Protein AF-A0A2V9G5K9-F1 (afdb_monomer_lite)

Radius of gyration: 20.68 Å; chains: 1; bounding box: 47×20×62 Å

Foldseek 3Di:
DDPVVVVVVVVVVVVVVCVVCVLVPPQPVVCQVVCQVVVCVVVVFRKHWDDWDQDPPQQKIKTAFIFTQDDVVVDRHTPDTDGMDIDRHDDDD

Secondary structure (DSSP, 8-state):
--HHHHHHHHHHHHHHHHHHHGGGSS-GGGGHHHHHHHHHHHHTS-EE---EEEETTTTEEEEEEEEEEPPTTT-SSEEEEEEEEEEE-----

Sequence (93 aa):
MNKTLKIVLIVAGVLLVLVLVAPFLIPVNQFRPAIEEQASAALGRKVQLGNISLSLLSGSLSAENLSIGDDPKFSSAPFLTAKLLNVGVEIPR

pLDDT: mean 79.88, std 8.6, range [54.34, 94.88]

Structure (mmCIF, N/CA/C/O backbone):
data_AF-A0A2V9G5K9-F1
#
_entry.id   AF-A0A2V9G5K9-F1
#
loop_
_atom_site.group_PDB
_atom_site.id
_atom_site.type_symbol
_atom_site.label_atom_id
_atom_site.label_alt_id
_atom_site.label_comp_id
_atom_site.label_asym_id
_atom_site.label_entity_id
_atom_site.label_seq_id
_atom_site.pdbx_PDB_ins_code
_atom_site.Cartn_x
_atom_site.Cartn_y
_atom_site.Cartn_z
_atom_site.occupancy
_atom_site.B_iso_or_equiv
_atom_site.auth_seq_id
_atom_site.auth_comp_id
_atom_site.auth_asym_id
_atom_site.auth_atom_id
_atom_site.pdbx_PDB_model_num
ATOM 1 N N . MET A 1 1 ? -25.461 7.775 37.980 1.00 64.00 1 MET A N 1
ATOM 2 C CA . MET A 1 1 ? -25.259 7.404 36.560 1.00 64.00 1 MET A CA 1
ATOM 3 C C . MET A 1 1 ? -25.724 5.971 36.367 1.00 64.00 1 MET A C 1
ATOM 5 O O . MET A 1 1 ? -25.163 5.069 36.980 1.00 64.00 1 MET A O 1
ATOM 9 N N . ASN A 1 2 ? -26.795 5.778 35.606 1.00 74.88 2 ASN A N 1
ATOM 10 C CA . ASN A 1 2 ? -27.491 4.496 35.490 1.00 74.88 2 ASN A CA 1
ATOM 11 C C . ASN A 1 2 ? -26.562 3.491 34.788 1.00 74.88 2 ASN A C 1
ATOM 13 O O . ASN A 1 2 ? -25.873 3.868 33.840 1.00 74.88 2 ASN A O 1
ATOM 17 N N . LYS A 1 3 ? -26.492 2.237 35.256 1.00 83.81 3 LYS A N 1
ATOM 18 C CA . LYS A 1 3 ? -25.540 1.222 34.746 1.00 83.81 3 LYS A CA 1
ATOM 19 C C . LYS A 1 3 ? -25.625 1.057 33.219 1.00 83.81 3 LYS A C 1
ATOM 21 O O . LYS A 1 3 ? -24.602 0.930 32.558 1.00 83.81 3 LYS A O 1
ATOM 26 N N . THR A 1 4 ? -26.827 1.181 32.668 1.00 85.06 4 THR A N 1
ATOM 27 C CA . THR A 1 4 ? -27.127 1.200 31.230 1.00 85.06 4 THR A CA 1
ATOM 28 C C . THR A 1 4 ? -26.417 2.329 30.485 1.00 85.06 4 THR A C 1
ATOM 30 O O . THR A 1 4 ? -25.842 2.091 29.430 1.00 85.06 4 THR A O 1
ATOM 33 N N . LEU A 1 5 ? -26.379 3.539 31.050 1.00 87.38 5 LEU A N 1
ATOM 34 C CA . LEU A 1 5 ? -25.739 4.691 30.411 1.00 87.38 5 LEU A CA 1
ATOM 35 C C . LEU A 1 5 ? -24.216 4.517 30.317 1.00 87.38 5 LEU A C 1
ATOM 37 O O . LEU A 1 5 ? -23.625 4.875 29.305 1.00 87.38 5 LEU A O 1
ATOM 41 N N . LYS A 1 6 ? -23.584 3.910 31.335 1.00 89.56 6 LYS A N 1
ATOM 42 C CA . LYS A 1 6 ? -22.154 3.556 31.280 1.00 89.56 6 LYS A CA 1
ATOM 43 C C . LYS A 1 6 ? -21.863 2.530 30.185 1.00 89.56 6 LYS A C 1
ATOM 45 O O . LYS A 1 6 ? -20.884 2.686 29.469 1.00 89.56 6 LYS A O 1
ATOM 50 N N . ILE A 1 7 ? -22.704 1.504 30.051 1.00 91.50 7 ILE A N 1
ATOM 51 C CA . ILE A 1 7 ? -22.522 0.447 29.045 1.00 91.50 7 ILE A CA 1
ATOM 52 C C . ILE A 1 7 ? -22.650 1.024 27.634 1.00 91.50 7 ILE A C 1
ATOM 54 O O . ILE A 1 7 ? -21.787 0.770 26.801 1.00 91.50 7 ILE A O 1
ATOM 58 N N . VAL A 1 8 ? -23.667 1.854 27.385 1.00 93.31 8 VAL A N 1
ATOM 59 C CA . VAL A 1 8 ? -23.853 2.517 26.084 1.00 93.31 8 VAL A CA 1
ATOM 60 C C . VAL A 1 8 ? -22.639 3.377 25.725 1.00 93.31 8 VAL A C 1
ATOM 62 O O . VAL A 1 8 ? -22.151 3.299 24.602 1.00 93.31 8 VAL A O 1
ATOM 65 N N . LEU A 1 9 ? -22.102 4.137 26.685 1.00 92.69 9 LEU A N 1
ATOM 66 C CA . LEU A 1 9 ? -20.901 4.953 26.479 1.00 92.69 9 LEU A CA 1
ATOM 67 C C . LEU A 1 9 ? -19.662 4.114 26.144 1.00 92.69 9 LEU A C 1
ATOM 69 O O . LEU A 1 9 ? -18.901 4.478 25.252 1.00 92.69 9 LEU A O 1
ATOM 73 N N . ILE A 1 10 ? -19.472 2.984 26.830 1.00 93.62 10 ILE A N 1
ATOM 74 C CA . ILE A 1 10 ? -18.350 2.074 26.569 1.00 93.62 10 ILE A 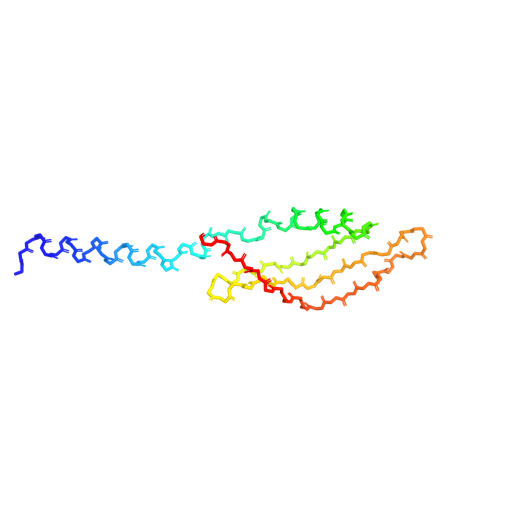CA 1
ATOM 75 C C . ILE A 1 10 ? -18.482 1.452 25.177 1.00 93.62 10 ILE A C 1
ATOM 77 O O . ILE A 1 10 ? -17.522 1.469 24.414 1.00 93.62 10 ILE A O 1
ATOM 81 N N . VAL A 1 11 ? -19.666 0.950 24.817 1.00 94.56 11 VAL A N 1
ATOM 82 C CA . VAL A 1 11 ? -19.909 0.334 23.502 1.00 94.56 11 VAL A CA 1
ATOM 83 C C . VAL A 1 11 ? -19.707 1.347 22.376 1.00 94.56 11 VAL A C 1
ATOM 85 O O . VAL A 1 11 ? -19.034 1.038 21.394 1.00 94.56 11 VAL A O 1
ATOM 88 N N . ALA A 1 12 ? -20.220 2.569 22.533 1.00 93.94 12 ALA A N 1
ATOM 89 C CA . ALA A 1 12 ? -20.001 3.646 21.572 1.00 93.94 12 ALA A CA 1
ATOM 90 C C . ALA A 1 12 ? -18.510 3.999 21.440 1.00 93.94 12 ALA A C 1
ATOM 92 O O . ALA A 1 12 ? -18.015 4.163 20.327 1.00 93.94 12 ALA A O 1
ATOM 93 N N . GLY A 1 13 ? -17.780 4.051 22.560 1.00 94.88 13 GLY A N 1
ATOM 94 C CA . GLY A 1 13 ? -16.334 4.271 22.562 1.00 94.88 13 GLY A CA 1
ATOM 95 C C . GLY A 1 13 ? -15.566 3.171 21.823 1.00 94.88 13 GLY A C 1
ATOM 96 O O . GLY A 1 13 ? -14.706 3.470 21.001 1.00 94.88 13 GLY A O 1
ATOM 97 N N . VAL A 1 14 ? -15.910 1.902 22.054 1.00 94.56 14 VAL A N 1
ATOM 98 C CA . VAL A 1 14 ? -15.280 0.757 21.374 1.00 94.56 14 VAL A CA 1
ATOM 99 C C . VAL A 1 14 ? -15.568 0.769 19.872 1.00 94.56 14 VAL A C 1
ATOM 101 O O . VAL A 1 14 ? -14.649 0.576 19.078 1.00 94.56 14 VAL A O 1
ATOM 104 N N . LEU A 1 15 ? -16.813 1.039 19.467 1.00 91.94 15 LEU A N 1
ATOM 105 C CA . LEU A 1 15 ? -17.177 1.159 18.052 1.00 91.94 15 LEU A CA 1
ATOM 106 C C . LEU A 1 15 ? -16.414 2.290 17.360 1.00 91.94 15 LEU A C 1
ATOM 108 O O . LEU A 1 15 ? -15.918 2.102 16.251 1.00 91.94 15 LEU A O 1
ATOM 112 N N . LEU A 1 16 ? -16.272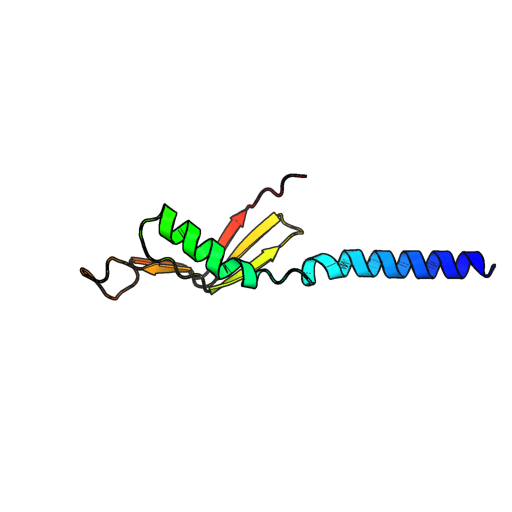 3.440 18.023 1.00 91.88 16 LEU A N 1
ATOM 113 C CA . LEU A 1 16 ? -15.515 4.567 17.487 1.00 91.88 16 LEU A CA 1
ATOM 114 C C . LEU A 1 16 ? -14.043 4.196 17.258 1.00 91.88 16 LEU A C 1
ATOM 116 O O . LEU A 1 16 ? -13.497 4.473 16.193 1.00 91.88 16 LEU A O 1
ATOM 120 N N . VAL A 1 17 ? -13.414 3.523 18.226 1.00 90.75 17 VAL A N 1
ATOM 121 C CA . VAL A 1 17 ? -12.028 3.049 18.091 1.00 90.75 17 VAL A CA 1
ATOM 122 C C . VAL A 1 17 ? -11.904 2.048 16.941 1.00 90.75 17 VAL A C 1
ATOM 124 O O . VAL A 1 17 ? -10.991 2.171 16.132 1.00 90.75 17 VAL A O 1
ATOM 127 N N . LEU A 1 18 ? -12.836 1.101 16.805 1.00 86.56 18 LEU A N 1
ATOM 128 C CA . LEU A 1 18 ? -12.823 0.129 15.706 1.00 86.56 18 LEU A CA 1
ATOM 129 C C . LEU A 1 18 ? -12.836 0.800 14.328 1.00 86.56 18 LEU A C 1
ATOM 131 O O . LEU A 1 18 ? -12.042 0.425 13.471 1.00 86.56 18 LEU A O 1
ATOM 135 N N . VAL A 1 19 ? -13.683 1.812 14.127 1.00 84.75 19 VAL A N 1
ATOM 136 C CA . VAL A 1 19 ? -13.754 2.554 12.856 1.00 84.75 19 VAL A CA 1
ATOM 137 C C . VAL A 1 19 ? -12.453 3.310 12.569 1.00 84.75 19 VAL A C 1
ATOM 139 O O . VAL A 1 19 ? -12.016 3.356 11.422 1.00 84.75 19 VAL A O 1
ATOM 142 N N . LEU A 1 20 ? -11.805 3.868 13.595 1.00 83.38 20 LEU A N 1
ATOM 143 C CA . LEU A 1 20 ? -10.541 4.593 13.437 1.00 83.38 20 LEU A CA 1
ATOM 144 C C . LEU A 1 20 ? -9.356 3.674 13.116 1.00 83.38 20 LEU A C 1
ATOM 146 O O . LEU A 1 20 ? -8.454 4.076 12.384 1.00 83.38 20 LEU A O 1
ATOM 150 N N . VAL A 1 21 ? -9.346 2.450 13.648 1.00 81.12 21 VAL A N 1
ATOM 151 C CA . VAL A 1 21 ? -8.234 1.502 13.470 1.00 81.12 21 VAL A CA 1
ATOM 152 C C . VAL A 1 21 ? -8.442 0.616 12.230 1.00 81.12 21 VAL A C 1
ATOM 154 O O . VAL A 1 21 ? -7.468 0.242 11.585 1.00 81.12 21 VAL A O 1
ATOM 157 N N . ALA A 1 22 ? -9.687 0.346 11.816 1.00 77.88 22 ALA A N 1
ATOM 158 C CA . ALA A 1 22 ? -10.019 -0.411 10.602 1.00 77.88 22 ALA A CA 1
ATOM 159 C C . ALA A 1 22 ? -9.197 -0.042 9.342 1.00 77.88 22 ALA A C 1
ATOM 161 O O . ALA A 1 22 ? -8.668 -0.962 8.716 1.00 77.88 22 ALA A O 1
ATOM 162 N N . PRO A 1 23 ? -9.011 1.243 8.965 1.00 70.75 23 PRO A N 1
ATOM 163 C CA . PRO A 1 23 ? -8.204 1.601 7.795 1.00 70.75 23 PRO A CA 1
ATOM 164 C C . PRO A 1 23 ? -6.719 1.225 7.923 1.00 70.75 23 PRO A C 1
ATOM 166 O O . PRO A 1 23 ? -6.066 0.994 6.910 1.00 70.75 23 PRO A O 1
ATOM 169 N N . PHE A 1 24 ? -6.185 1.126 9.144 1.00 71.31 24 PHE A N 1
ATOM 170 C CA . PHE A 1 24 ? -4.806 0.695 9.400 1.00 71.31 24 PHE A CA 1
ATOM 171 C C . PHE A 1 24 ? -4.646 -0.832 9.396 1.00 71.31 24 PHE A C 1
ATOM 173 O O . PHE A 1 24 ? -3.527 -1.322 9.261 1.00 71.31 24 PHE A O 1
ATOM 180 N N . LEU A 1 25 ? -5.741 -1.590 9.540 1.00 65.44 25 LEU A N 1
ATOM 181 C CA . LEU A 1 25 ? -5.715 -3.058 9.560 1.00 65.44 25 LEU A CA 1
ATOM 182 C C . LEU A 1 25 ? -5.716 -3.693 8.170 1.00 65.44 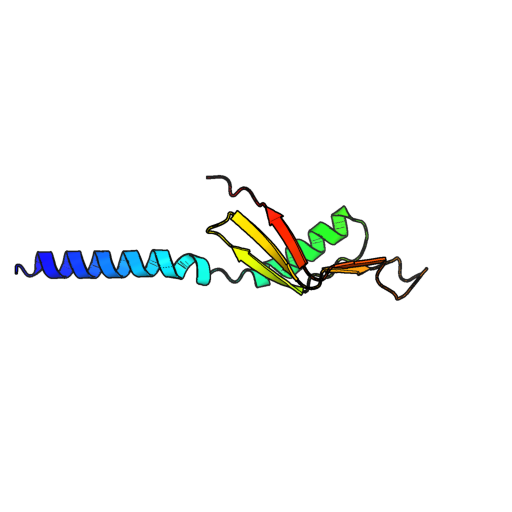25 LEU A C 1
ATOM 184 O O . LEU A 1 25 ? -5.551 -4.906 8.086 1.00 65.44 25 LEU A O 1
ATOM 188 N N . ILE A 1 26 ? -5.912 -2.928 7.094 1.00 69.38 26 ILE A N 1
ATOM 189 C CA . ILE A 1 26 ? -5.862 -3.455 5.727 1.00 69.38 26 ILE A CA 1
ATOM 190 C C . ILE A 1 26 ? -4.393 -3.457 5.279 1.00 69.38 26 ILE A C 1
ATOM 192 O O . ILE A 1 26 ? -3.844 -2.387 5.004 1.00 69.38 26 ILE A O 1
ATOM 196 N N . PRO A 1 27 ? -3.720 -4.620 5.186 1.00 67.38 27 PRO A N 1
ATOM 197 C CA . PRO A 1 27 ? -2.327 -4.682 4.761 1.00 67.38 27 PRO A CA 1
ATOM 198 C C . PRO A 1 27 ? -2.240 -4.415 3.256 1.00 67.38 27 PRO A C 1
ATOM 200 O O . PRO A 1 27 ? -2.277 -5.324 2.433 1.00 67.38 27 PRO A O 1
ATOM 203 N N . VAL A 1 28 ? -2.114 -3.146 2.878 1.00 69.00 28 VAL A N 1
ATOM 204 C CA . VAL A 1 28 ? -2.098 -2.698 1.475 1.00 69.00 28 VAL A CA 1
ATOM 205 C C . VAL A 1 28 ? -0.982 -3.373 0.666 1.00 69.00 28 VAL A C 1
ATOM 207 O O . VAL A 1 28 ? -1.159 -3.715 -0.502 1.00 69.00 28 VAL A O 1
ATOM 210 N N . ASN A 1 29 ? 0.139 -3.668 1.324 1.00 71.38 29 ASN A N 1
ATOM 211 C CA . ASN A 1 29 ? 1.280 -4.363 0.734 1.00 71.38 29 ASN A CA 1
ATOM 212 C C . ASN A 1 29 ? 0.966 -5.784 0.236 1.00 71.38 29 ASN A C 1
ATOM 214 O O . ASN A 1 29 ? 1.691 -6.281 -0.621 1.00 71.38 29 ASN A O 1
ATOM 218 N N . GLN A 1 30 ? -0.108 -6.437 0.701 1.00 77.56 30 GLN A N 1
ATOM 219 C CA . GLN A 1 30 ? -0.492 -7.760 0.190 1.00 77.56 30 GLN A CA 1
ATOM 220 C C . GLN A 1 30 ? -1.019 -7.702 -1.253 1.00 77.56 30 GLN A C 1
ATOM 222 O O . GLN A 1 30 ? -0.968 -8.695 -1.972 1.00 77.56 30 GLN A O 1
ATOM 227 N N . PHE A 1 31 ? -1.511 -6.536 -1.685 1.00 76.94 31 PHE A N 1
ATOM 228 C CA . PHE A 1 31 ? -2.024 -6.321 -3.039 1.00 76.94 31 PHE A CA 1
ATOM 229 C C . PHE A 1 31 ? -0.925 -5.947 -4.034 1.00 76.94 31 PHE A C 1
ATOM 231 O O . PHE A 1 31 ? -1.167 -5.956 -5.238 1.00 76.94 31 PHE A O 1
ATOM 238 N N . ARG A 1 32 ? 0.294 -5.669 -3.555 1.00 80.38 32 ARG A N 1
ATOM 239 C CA . ARG A 1 32 ? 1.465 -5.382 -4.389 1.00 80.38 32 ARG A CA 1
ATOM 240 C C . ARG A 1 32 ? 1.662 -6.386 -5.531 1.00 80.38 32 ARG A C 1
ATOM 242 O O . ARG A 1 32 ? 1.703 -5.922 -6.666 1.00 80.38 32 ARG A O 1
ATOM 249 N N . PRO A 1 33 ? 1.761 -7.711 -5.295 1.00 82.50 33 PRO A N 1
ATOM 250 C CA . PRO A 1 33 ? 1.981 -8.666 -6.380 1.00 82.50 33 PRO A CA 1
ATOM 251 C C . PRO A 1 33 ? 0.863 -8.629 -7.427 1.00 82.50 33 PRO A C 1
ATOM 253 O O . PRO A 1 33 ? 1.148 -8.674 -8.617 1.00 82.50 33 PRO A O 1
ATOM 256 N N . ALA A 1 34 ? -0.393 -8.462 -7.005 1.00 85.12 34 ALA A N 1
ATOM 257 C CA . ALA A 1 34 ? -1.519 -8.361 -7.930 1.00 85.12 34 ALA A CA 1
ATOM 258 C C . ALA A 1 34 ? -1.445 -7.089 -8.798 1.00 85.12 34 ALA A C 1
ATOM 260 O O . ALA A 1 34 ? -1.727 -7.142 -9.993 1.00 85.12 34 ALA A O 1
ATOM 261 N N . ILE A 1 35 ? -1.040 -5.952 -8.219 1.00 83.69 35 ILE A N 1
ATOM 262 C CA . ILE A 1 35 ? -0.864 -4.693 -8.961 1.00 83.69 35 ILE A CA 1
ATOM 263 C C . ILE A 1 35 ? 0.334 -4.794 -9.913 1.00 83.69 35 ILE A C 1
ATOM 265 O O . ILE A 1 35 ? 0.228 -4.373 -11.061 1.00 83.69 35 ILE A O 1
ATOM 269 N N . GLU A 1 36 ? 1.458 -5.365 -9.469 1.00 85.06 36 GLU A N 1
ATOM 270 C CA . GLU A 1 36 ? 2.632 -5.606 -10.318 1.00 85.06 36 GLU A CA 1
ATOM 271 C C . GLU A 1 36 ? 2.285 -6.508 -11.505 1.00 85.06 36 GLU A C 1
ATOM 273 O O . GLU A 1 36 ? 2.681 -6.208 -12.630 1.00 85.06 36 GLU A O 1
ATOM 278 N N . GLU A 1 37 ? 1.519 -7.577 -11.284 1.00 86.56 37 GLU A N 1
ATOM 279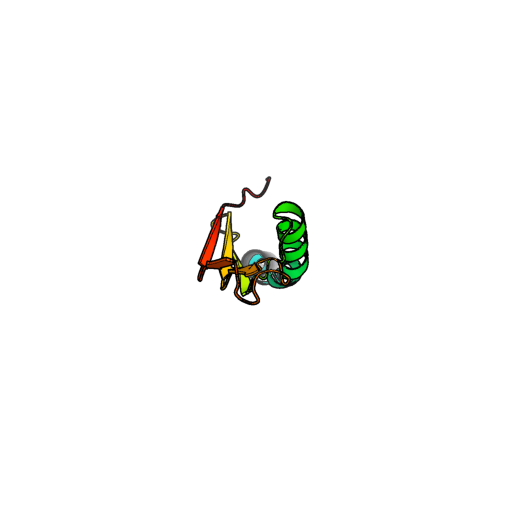 C CA . GLU A 1 37 ? 1.087 -8.505 -12.330 1.00 86.56 37 GLU A CA 1
ATOM 280 C C . GLU A 1 37 ? 0.171 -7.820 -13.349 1.00 86.56 37 GLU A C 1
ATOM 282 O O . GLU A 1 37 ? 0.443 -7.868 -14.549 1.00 86.56 37 GLU A O 1
ATOM 287 N N . GLN A 1 38 ? -0.865 -7.115 -12.886 1.00 86.25 38 GLN A N 1
ATOM 288 C CA . GLN A 1 38 ? -1.788 -6.397 -13.769 1.00 86.25 38 GLN A CA 1
ATOM 289 C C . GLN A 1 38 ? -1.092 -5.271 -14.535 1.00 86.25 38 GLN A C 1
ATOM 291 O O . GLN A 1 38 ? -1.301 -5.124 -15.738 1.00 86.25 38 GLN A O 1
ATOM 296 N N . ALA A 1 39 ? -0.231 -4.499 -13.867 1.00 85.88 39 ALA A N 1
ATOM 297 C CA . ALA A 1 39 ? 0.555 -3.457 -14.515 1.00 85.88 39 ALA A CA 1
ATOM 298 C C . ALA A 1 39 ? 1.521 -4.064 -15.537 1.00 85.88 39 ALA A C 1
ATOM 300 O O . ALA A 1 39 ? 1.640 -3.543 -16.643 1.00 85.88 39 ALA A O 1
ATOM 301 N N . SER A 1 40 ? 2.159 -5.192 -15.210 1.00 85.31 40 SER A N 1
ATOM 302 C CA . SER A 1 40 ? 3.060 -5.875 -16.137 1.00 85.31 40 SER A CA 1
ATOM 303 C C . SER A 1 40 ? 2.332 -6.417 -17.362 1.00 85.31 40 SER A C 1
ATOM 305 O O . SER A 1 40 ? 2.829 -6.288 -18.479 1.00 85.31 40 SER A O 1
ATOM 307 N N . ALA A 1 41 ? 1.137 -6.977 -17.165 1.00 87.44 41 ALA A N 1
ATOM 308 C CA . ALA A 1 41 ? 0.279 -7.449 -18.242 1.00 87.44 41 ALA A CA 1
ATOM 309 C C . ALA A 1 41 ? -0.199 -6.294 -19.136 1.00 87.44 41 ALA A C 1
ATOM 311 O O . ALA A 1 41 ? -0.154 -6.409 -20.358 1.00 87.44 41 ALA A O 1
ATOM 312 N N . ALA A 1 42 ? -0.599 -5.164 -18.544 1.00 85.12 42 ALA A N 1
ATOM 313 C CA . ALA A 1 42 ? -1.075 -3.992 -19.278 1.00 85.12 42 ALA A CA 1
ATOM 314 C C . ALA A 1 42 ? 0.043 -3.267 -20.045 1.00 85.12 42 ALA A C 1
ATOM 316 O O . ALA A 1 42 ? -0.174 -2.790 -21.157 1.00 85.12 42 ALA A O 1
ATOM 317 N N . LEU A 1 43 ? 1.242 -3.181 -19.462 1.00 84.12 43 LEU A N 1
ATOM 318 C CA . LEU A 1 43 ? 2.400 -2.514 -20.065 1.00 84.12 43 LEU A CA 1
ATOM 319 C C . LEU A 1 43 ? 3.212 -3.441 -20.982 1.00 84.12 43 LEU A C 1
ATOM 321 O O . LEU A 1 43 ? 4.086 -2.964 -21.704 1.00 84.12 43 LEU A O 1
ATOM 325 N N . GLY A 1 44 ? 2.964 -4.756 -20.941 1.00 82.38 44 GLY A N 1
ATOM 326 C CA . GLY A 1 44 ? 3.748 -5.765 -21.660 1.00 82.38 44 GLY A CA 1
ATOM 327 C C . GLY A 1 44 ? 5.212 -5.841 -21.208 1.00 82.38 44 GLY A C 1
ATOM 328 O O . GLY A 1 44 ? 6.065 -6.329 -21.945 1.00 82.38 44 GLY A O 1
ATOM 329 N N . ARG A 1 45 ? 5.524 -5.315 -20.019 1.00 82.50 45 ARG A N 1
ATOM 330 C CA . ARG A 1 45 ? 6.879 -5.190 -19.461 1.00 82.50 45 ARG A CA 1
ATOM 331 C C . ARG A 1 45 ? 6.855 -5.531 -17.986 1.00 82.50 45 ARG A C 1
ATOM 333 O O . ARG A 1 45 ? 5.851 -5.318 -17.325 1.00 82.50 45 ARG A O 1
ATOM 340 N N . LYS A 1 46 ? 7.971 -6.006 -17.436 1.00 82.31 46 LYS A N 1
ATOM 341 C CA . LYS A 1 46 ? 8.050 -6.312 -16.004 1.00 82.31 46 LYS A CA 1
ATOM 342 C C . LYS A 1 46 ? 7.987 -5.024 -15.181 1.00 82.31 46 LYS A C 1
ATOM 344 O O . LYS A 1 46 ? 8.915 -4.220 -15.231 1.00 82.31 46 LYS A O 1
ATOM 349 N N . VAL A 1 47 ? 6.929 -4.855 -14.401 1.00 84.12 47 VAL A N 1
ATOM 350 C CA . VAL A 1 47 ? 6.753 -3.742 -13.465 1.00 84.12 47 VAL A CA 1
ATOM 351 C C . VAL A 1 47 ? 7.093 -4.218 -12.062 1.00 84.12 47 VAL A C 1
ATOM 353 O O . VAL A 1 47 ? 6.610 -5.251 -11.611 1.00 84.12 47 VAL A O 1
ATOM 356 N N . GLN A 1 48 ? 7.942 -3.465 -11.374 1.00 84.19 48 GLN A N 1
ATOM 357 C CA . GLN A 1 48 ? 8.283 -3.674 -9.973 1.00 84.19 48 GLN A CA 1
ATOM 358 C C . GLN A 1 48 ? 7.887 -2.424 -9.196 1.00 84.19 48 GLN A C 1
ATOM 360 O O . GLN A 1 48 ? 8.248 -1.309 -9.570 1.00 84.19 48 GLN A O 1
ATOM 365 N N . LEU A 1 49 ? 7.128 -2.612 -8.126 1.00 83.94 49 LEU A N 1
ATOM 366 C CA . LEU A 1 49 ? 6.657 -1.553 -7.242 1.00 83.94 49 LEU A CA 1
ATOM 367 C C . LEU A 1 49 ? 7.326 -1.743 -5.885 1.00 83.94 49 LEU A C 1
ATOM 369 O O . LEU A 1 49 ? 7.552 -2.865 -5.461 1.00 83.94 49 LEU A O 1
ATOM 373 N N . GLY A 1 50 ? 7.683 -0.673 -5.191 1.00 82.00 50 GLY A N 1
ATOM 374 C CA . GLY A 1 50 ? 8.208 -0.751 -3.832 1.00 82.00 50 GLY A CA 1
ATOM 375 C C . GLY A 1 50 ? 7.094 -0.889 -2.796 1.00 82.00 50 GLY A C 1
ATOM 376 O O . GLY A 1 50 ? 6.184 -1.710 -2.919 1.00 82.00 50 GLY A O 1
ATOM 377 N N . ASN A 1 51 ? 7.187 -0.091 -1.736 1.00 82.06 51 ASN A N 1
ATOM 378 C CA . ASN A 1 51 ? 6.162 -0.036 -0.702 1.00 82.06 51 ASN A CA 1
ATOM 379 C C . ASN A 1 51 ? 4.904 0.658 -1.253 1.00 82.06 51 ASN A C 1
ATOM 381 O O . ASN A 1 51 ? 5.018 1.677 -1.941 1.00 82.06 51 ASN A O 1
ATOM 385 N N . ILE A 1 52 ? 3.720 0.111 -0.963 1.00 80.75 52 ILE A N 1
ATOM 386 C CA . ILE A 1 52 ? 2.441 0.661 -1.422 1.00 80.75 52 ILE A CA 1
ATOM 387 C C . ILE A 1 52 ? 1.620 1.078 -0.206 1.00 80.75 52 ILE A C 1
ATOM 389 O O . ILE A 1 52 ? 1.356 0.280 0.691 1.00 80.75 52 ILE A O 1
ATOM 393 N N . SER A 1 53 ? 1.172 2.326 -0.210 1.00 77.44 53 SER A N 1
ATOM 394 C CA . SER A 1 53 ? 0.361 2.917 0.848 1.00 77.44 53 SER A CA 1
ATOM 395 C C . SER A 1 53 ? -0.956 3.403 0.256 1.00 77.44 53 SER A C 1
ATOM 397 O O . SER A 1 53 ? -0.969 4.244 -0.640 1.00 77.44 53 SER A O 1
ATOM 399 N N . LEU A 1 54 ? -2.077 2.886 0.755 1.00 77.50 54 LEU A N 1
ATOM 400 C CA . LEU A 1 54 ? -3.410 3.378 0.412 1.00 77.50 54 LEU A CA 1
ATOM 401 C C . LEU A 1 54 ? -3.861 4.336 1.506 1.00 77.50 54 LEU A C 1
ATOM 403 O O . LEU A 1 54 ? -4.000 3.953 2.666 1.00 77.50 54 LEU A O 1
ATOM 407 N N . SER A 1 55 ? -4.124 5.577 1.127 1.00 74.75 55 SER A N 1
ATOM 408 C CA . SER A 1 55 ? -4.785 6.538 1.993 1.00 74.75 55 SER A CA 1
ATOM 409 C C . SER A 1 55 ? -6.277 6.516 1.692 1.00 74.75 55 SER A C 1
ATOM 411 O O . SER A 1 55 ? -6.743 7.084 0.705 1.00 74.75 55 SER A O 1
ATOM 413 N N . LEU A 1 56 ? -7.033 5.853 2.566 1.00 72.75 56 LEU A N 1
ATOM 414 C CA . LEU A 1 56 ? -8.494 5.786 2.483 1.00 72.75 56 LEU A CA 1
ATOM 415 C C . LEU A 1 56 ? -9.153 7.153 2.715 1.00 72.75 56 LEU A C 1
ATOM 417 O O . LEU A 1 56 ? -10.221 7.415 2.173 1.00 72.75 56 LEU A O 1
ATOM 421 N N . LEU A 1 57 ? -8.503 8.040 3.478 1.00 71.38 57 LEU A N 1
ATOM 422 C CA . LEU A 1 57 ? -9.007 9.388 3.760 1.00 71.38 57 LEU A CA 1
ATOM 423 C C . LEU A 1 57 ? -8.982 10.289 2.521 1.00 71.38 57 LEU A C 1
ATOM 425 O O . LEU A 1 57 ? -9.906 11.068 2.313 1.00 71.38 57 LEU A O 1
ATOM 429 N N . SER A 1 58 ? -7.931 10.184 1.705 1.00 69.31 58 SER A N 1
ATOM 430 C CA . SER A 1 58 ? -7.782 10.960 0.467 1.00 69.31 58 SER A CA 1
ATOM 431 C C . SER A 1 58 ? -8.202 10.194 -0.787 1.00 69.31 58 SER A C 1
ATOM 433 O O . SER A 1 58 ? -8.173 10.774 -1.868 1.00 69.31 58 SER A O 1
ATOM 435 N N . GLY A 1 59 ? -8.563 8.910 -0.672 1.00 73.50 59 GLY A N 1
ATOM 436 C CA . GLY A 1 59 ? -8.835 8.051 -1.827 1.00 73.50 59 GLY A CA 1
ATOM 437 C C . GLY A 1 59 ? -7.631 7.948 -2.763 1.00 73.50 59 GLY A C 1
ATOM 438 O O . GLY A 1 59 ? -7.781 7.994 -3.977 1.00 73.50 59 GLY A O 1
ATOM 4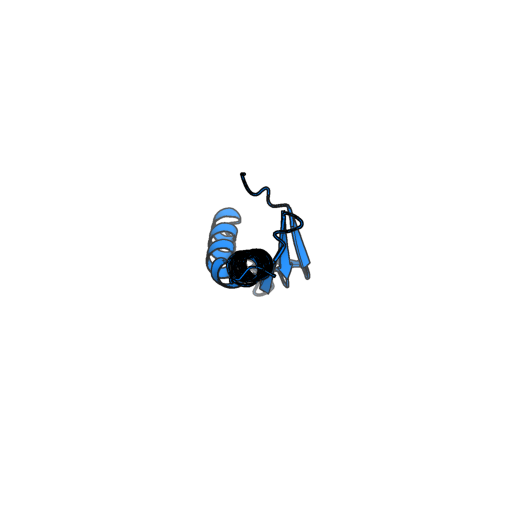39 N N . SER A 1 60 ? -6.411 7.896 -2.227 1.00 77.38 60 SER A N 1
ATOM 440 C CA . SER A 1 60 ? -5.192 7.891 -3.042 1.00 77.38 60 SER A CA 1
ATOM 441 C C . SER A 1 60 ? -4.334 6.672 -2.751 1.00 77.38 60 SER A C 1
ATOM 443 O O . SER A 1 60 ? -4.111 6.318 -1.594 1.00 77.38 60 SER A O 1
ATOM 445 N N . LEU A 1 61 ? -3.811 6.064 -3.808 1.00 80.75 61 LEU A N 1
ATOM 446 C CA . LEU A 1 61 ? -2.819 5.005 -3.749 1.00 80.75 61 LEU A CA 1
ATOM 447 C C . LEU A 1 61 ? -1.446 5.598 -4.071 1.00 80.75 61 LEU A C 1
ATOM 449 O O . LEU A 1 61 ? -1.222 6.132 -5.158 1.00 80.75 61 LEU A O 1
ATOM 453 N N . SER A 1 62 ? -0.526 5.497 -3.123 1.00 81.94 62 SER A N 1
ATOM 454 C CA . SER A 1 62 ? 0.863 5.909 -3.282 1.00 81.94 62 SER A CA 1
ATOM 455 C C . SER A 1 62 ? 1.734 4.668 -3.420 1.00 81.94 62 SER A C 1
ATOM 457 O O . SER A 1 62 ? 1.678 3.775 -2.577 1.00 81.94 62 SER A O 1
ATOM 459 N N . ALA A 1 63 ? 2.558 4.616 -4.459 1.00 83.81 63 ALA A N 1
ATOM 460 C CA . ALA A 1 63 ? 3.568 3.584 -4.637 1.00 83.81 63 ALA A CA 1
ATOM 461 C C . ALA A 1 63 ? 4.959 4.216 -4.685 1.00 83.81 63 ALA A C 1
ATOM 463 O O . ALA A 1 63 ? 5.200 5.179 -5.416 1.00 83.81 63 ALA A O 1
ATOM 464 N N . GLU A 1 64 ? 5.881 3.672 -3.905 1.00 84.94 64 GLU A N 1
ATOM 465 C CA . GLU A 1 64 ? 7.271 4.116 -3.873 1.00 84.94 64 GLU A CA 1
ATOM 466 C C . GLU A 1 64 ? 8.143 3.252 -4.784 1.00 84.94 64 GLU A C 1
ATOM 468 O O . GLU A 1 64 ? 7.851 2.079 -4.992 1.00 84.94 64 GLU A O 1
ATOM 473 N N . ASN A 1 65 ? 9.248 3.810 -5.284 1.00 82.44 65 ASN A N 1
ATOM 474 C CA . ASN A 1 65 ? 10.281 3.086 -6.037 1.00 82.44 65 ASN A CA 1
ATOM 475 C C . ASN A 1 65 ? 9.724 2.226 -7.190 1.00 82.44 65 ASN A C 1
ATOM 477 O O . ASN A 1 65 ? 10.087 1.059 -7.341 1.00 82.44 65 ASN A O 1
ATOM 481 N N . LEU A 1 66 ? 8.835 2.802 -8.002 1.00 83.12 66 LEU A N 1
ATOM 482 C CA . LEU A 1 66 ? 8.362 2.173 -9.231 1.00 83.12 66 LEU A CA 1
ATOM 483 C C . LEU A 1 66 ? 9.536 2.005 -10.203 1.00 83.12 66 LEU A C 1
ATOM 485 O O . LEU A 1 66 ? 10.275 2.952 -10.473 1.00 83.12 66 LEU A O 1
ATOM 489 N N . SER A 1 67 ? 9.660 0.814 -10.773 1.00 83.19 67 SER A N 1
ATOM 490 C CA . SER A 1 67 ? 10.634 0.481 -11.802 1.00 83.19 67 SER A CA 1
ATOM 491 C C . SER A 1 67 ? 9.963 -0.337 -12.899 1.00 83.19 67 SER A C 1
ATOM 493 O O . SER A 1 67 ? 9.396 -1.400 -12.644 1.00 83.19 67 SER A O 1
ATOM 495 N N . ILE A 1 68 ? 10.014 0.164 -14.128 1.00 81.56 68 ILE A N 1
ATOM 496 C CA . ILE A 1 68 ? 9.541 -0.531 -15.322 1.00 81.56 68 ILE A CA 1
ATOM 497 C C . ILE A 1 68 ? 10.779 -1.090 -16.016 1.00 81.56 68 ILE A C 1
ATOM 499 O O . ILE A 1 68 ? 11.630 -0.334 -16.484 1.00 81.56 68 ILE A O 1
ATOM 503 N N . GLY A 1 69 ? 10.895 -2.414 -16.051 1.00 77.56 69 GLY A N 1
ATOM 504 C CA . GLY A 1 69 ? 11.973 -3.105 -16.747 1.00 77.56 69 GLY A CA 1
ATOM 505 C C . GLY A 1 69 ? 11.913 -2.867 -18.255 1.00 77.56 69 GLY A C 1
ATOM 506 O O . GLY A 1 69 ? 10.832 -2.707 -18.828 1.00 77.56 69 GLY A O 1
ATOM 507 N N . ASP A 1 70 ? 13.078 -2.844 -18.892 1.00 71.44 70 ASP A N 1
ATOM 508 C CA . ASP A 1 70 ? 13.170 -2.959 -20.346 1.00 71.44 70 ASP A CA 1
ATOM 509 C C . ASP A 1 70 ? 13.216 -4.438 -20.766 1.00 71.44 70 ASP A C 1
ATOM 511 O O . ASP A 1 70 ? 13.311 -5.329 -19.914 1.00 71.44 70 ASP A O 1
ATOM 515 N N . ASP A 1 71 ? 13.108 -4.717 -22.065 1.00 67.81 71 ASP A N 1
ATOM 516 C CA . ASP A 1 71 ? 13.281 -6.086 -22.559 1.00 67.81 71 ASP A CA 1
ATOM 517 C C . ASP A 1 71 ? 14.715 -6.558 -22.225 1.00 67.81 71 ASP A C 1
ATOM 519 O O . ASP A 1 71 ? 15.685 -5.930 -22.668 1.00 67.81 71 ASP A O 1
ATOM 523 N N . PRO A 1 72 ? 14.885 -7.657 -21.459 1.00 65.38 72 PRO A N 1
ATOM 524 C CA . PRO A 1 72 ? 16.198 -8.150 -21.048 1.00 65.38 72 PRO A CA 1
ATOM 525 C C . PRO A 1 72 ? 17.098 -8.552 -22.226 1.00 65.38 72 PRO A C 1
ATOM 527 O O . PRO A 1 72 ? 18.300 -8.723 -22.034 1.00 65.38 72 PRO A O 1
ATOM 530 N N . LYS A 1 73 ? 16.553 -8.691 -23.445 1.00 65.44 73 LYS A N 1
ATOM 531 C CA . LYS A 1 73 ? 17.348 -8.858 -24.672 1.00 65.44 73 LYS A CA 1
ATOM 532 C C . LYS A 1 73 ? 18.060 -7.578 -25.120 1.00 65.44 73 LYS A C 1
ATOM 534 O O . LYS A 1 73 ? 19.023 -7.677 -25.874 1.00 65.44 73 LYS A O 1
ATOM 539 N N . PHE A 1 74 ? 17.595 -6.405 -24.690 1.00 66.44 74 PHE A N 1
ATOM 540 C CA . PHE A 1 74 ? 18.115 -5.100 -25.106 1.00 66.44 74 PHE A CA 1
ATOM 541 C C . PHE A 1 74 ? 18.912 -4.400 -24.004 1.00 66.44 74 PHE A C 1
ATOM 543 O O . PHE A 1 74 ? 19.949 -3.807 -24.295 1.00 66.44 74 PHE A O 1
ATOM 550 N N . SER A 1 75 ? 18.467 -4.466 -22.745 1.00 61.25 75 SER A N 1
ATOM 551 C CA . SER A 1 75 ? 19.177 -3.845 -21.623 1.00 61.25 75 SER A CA 1
ATOM 552 C C . SER A 1 75 ? 18.770 -4.446 -20.278 1.00 61.25 75 SER A C 1
ATOM 554 O O . SER A 1 75 ? 17.610 -4.777 -20.052 1.00 61.25 75 SER A O 1
ATOM 556 N N . SER A 1 76 ? 19.727 -4.532 -19.350 1.00 67.00 76 SER A N 1
ATOM 557 C CA . SER A 1 76 ? 19.472 -4.884 -17.944 1.00 67.00 76 SER A CA 1
ATOM 558 C C . SER A 1 76 ? 19.043 -3.679 -17.096 1.00 67.00 76 SER A C 1
ATOM 560 O O . SER A 1 76 ? 18.694 -3.845 -15.927 1.00 67.00 76 SER A O 1
ATOM 562 N N . ALA A 1 77 ? 19.113 -2.462 -17.647 1.00 72.56 77 ALA A N 1
ATOM 563 C CA . ALA A 1 77 ? 18.695 -1.250 -16.955 1.00 72.56 77 ALA A CA 1
ATOM 564 C C . ALA A 1 77 ? 17.169 -1.065 -17.058 1.00 72.56 77 ALA A C 1
ATOM 566 O O . ALA A 1 77 ? 16.587 -1.350 -18.106 1.00 72.56 77 ALA A O 1
ATOM 567 N N . PRO A 1 78 ? 16.502 -0.582 -15.996 1.00 75.19 78 PRO A N 1
ATOM 568 C CA . PRO A 1 78 ? 15.085 -0.262 -16.071 1.00 75.19 78 PRO A CA 1
ATOM 569 C C . PRO A 1 78 ? 14.848 0.894 -17.048 1.00 75.19 78 PRO A C 1
ATOM 571 O O . PRO A 1 78 ? 15.567 1.892 -17.027 1.00 75.19 78 PRO A O 1
ATOM 574 N N . PHE A 1 79 ? 13.817 0.755 -17.880 1.00 80.62 79 PHE A N 1
ATOM 575 C CA . PHE A 1 79 ? 13.399 1.765 -18.850 1.00 80.62 79 PHE A CA 1
ATOM 576 C C . PHE A 1 79 ? 12.919 3.048 -18.160 1.00 80.62 79 PHE A C 1
ATOM 578 O O . PHE A 1 79 ? 13.214 4.153 -18.609 1.00 80.62 79 PHE A O 1
ATOM 585 N N . LEU A 1 80 ? 12.185 2.902 -17.054 1.00 83.69 80 LEU A N 1
ATOM 586 C CA . LEU A 1 80 ? 11.678 4.024 -16.272 1.00 83.69 80 LEU A CA 1
ATOM 587 C C . LEU A 1 80 ? 11.769 3.704 -14.787 1.00 83.69 80 LEU A C 1
ATOM 589 O O . LEU A 1 80 ? 11.307 2.655 -14.344 1.00 83.69 80 LEU A O 1
ATOM 593 N N . THR A 1 81 ? 12.314 4.636 -14.013 1.00 83.62 81 THR A N 1
ATOM 594 C CA . THR A 1 81 ? 12.296 4.601 -12.551 1.00 83.62 81 THR A CA 1
ATOM 595 C C . THR A 1 81 ? 11.632 5.857 -12.010 1.00 83.62 81 THR A C 1
ATOM 597 O O . THR A 1 81 ? 11.921 6.972 -12.441 1.00 83.62 81 THR A O 1
ATOM 600 N N . ALA A 1 82 ? 10.728 5.683 -11.052 1.00 85.44 82 ALA A N 1
ATOM 601 C CA . ALA A 1 82 ? 10.065 6.775 -10.361 1.00 85.44 82 ALA A CA 1
ATOM 602 C C . ALA A 1 82 ? 10.146 6.558 -8.850 1.00 85.44 82 ALA A C 1
ATOM 604 O O . ALA A 1 82 ? 9.826 5.491 -8.330 1.00 85.44 82 ALA A O 1
ATOM 605 N N . LYS A 1 83 ? 10.570 7.600 -8.130 1.00 83.94 83 LYS A N 1
ATOM 606 C CA . LYS A 1 83 ? 10.717 7.540 -6.671 1.00 83.94 83 LYS A CA 1
ATOM 607 C C . LYS A 1 83 ? 9.365 7.433 -5.963 1.00 83.94 83 LYS A C 1
ATOM 609 O O . LYS A 1 83 ? 9.249 6.680 -5.005 1.00 83.94 83 LYS A O 1
ATOM 614 N N . LEU A 1 84 ? 8.366 8.173 -6.440 1.00 81.62 84 LEU A N 1
ATOM 615 C CA . LEU A 1 84 ? 7.006 8.204 -5.904 1.00 81.62 84 LEU A CA 1
ATOM 616 C C . LEU A 1 84 ? 6.009 8.330 -7.056 1.00 81.62 84 LEU A C 1
ATOM 618 O O . LEU A 1 84 ? 6.160 9.201 -7.913 1.00 81.62 84 LEU A O 1
ATOM 622 N N . LEU A 1 85 ? 4.977 7.493 -7.034 1.00 83.38 85 LEU A N 1
ATOM 623 C CA . LEU A 1 85 ? 3.807 7.567 -7.898 1.00 83.38 85 LEU A CA 1
ATOM 624 C C . LEU A 1 85 ? 2.571 7.725 -7.009 1.00 83.38 85 LEU A C 1
ATOM 626 O O . LEU A 1 85 ? 2.323 6.888 -6.147 1.00 83.38 85 LEU A O 1
ATOM 630 N N . ASN A 1 86 ? 1.795 8.786 -7.224 1.00 81.56 86 ASN A N 1
ATOM 631 C CA . ASN A 1 86 ? 0.510 8.991 -6.560 1.00 81.56 86 ASN A CA 1
ATOM 632 C C . ASN A 1 86 ? -0.608 8.857 -7.590 1.00 81.56 86 ASN A C 1
ATOM 634 O O . ASN A 1 86 ? -0.621 9.586 -8.580 1.00 81.56 86 ASN A O 1
ATOM 638 N N . VAL A 1 87 ? -1.540 7.943 -7.341 1.00 83.25 87 VAL A N 1
ATOM 639 C CA . VAL A 1 87 ? -2.705 7.697 -8.193 1.00 83.25 87 VAL A CA 1
ATOM 640 C C . VAL A 1 87 ? -3.959 7.911 -7.357 1.00 83.25 87 VAL A C 1
ATOM 642 O O . VAL A 1 87 ? -4.119 7.300 -6.302 1.00 83.25 87 VAL A O 1
ATOM 645 N N . GLY A 1 88 ? -4.849 8.796 -7.804 1.00 79.88 88 GLY A N 1
ATOM 646 C CA . GLY A 1 88 ? -6.182 8.917 -7.215 1.00 79.88 88 GLY A CA 1
ATOM 647 C C . GLY A 1 88 ? -7.016 7.696 -7.590 1.00 79.88 88 GLY A C 1
ATOM 648 O O . GLY A 1 88 ? -7.099 7.355 -8.768 1.00 79.88 88 GLY A O 1
ATOM 649 N N . VAL A 1 89 ? -7.605 7.031 -6.601 1.00 76.75 89 VAL A N 1
ATOM 650 C CA . VAL A 1 89 ? -8.486 5.878 -6.794 1.00 76.75 89 VAL A CA 1
ATOM 651 C C . VAL A 1 89 ? -9.862 6.251 -6.271 1.00 76.75 89 VAL A C 1
ATOM 653 O O . VAL A 1 89 ? -10.050 6.515 -5.085 1.00 76.75 89 VAL A O 1
ATOM 656 N N . GLU A 1 90 ? -10.842 6.259 -7.163 1.00 74.88 90 GLU A N 1
ATOM 657 C CA . GLU A 1 90 ? -12.230 6.438 -6.767 1.00 74.88 90 GLU A CA 1
ATOM 658 C C . GLU A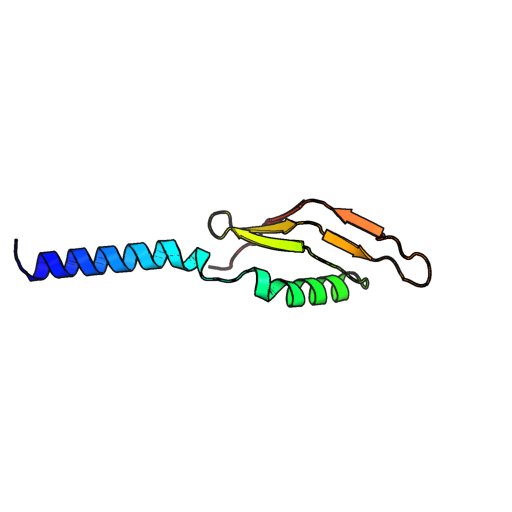 1 90 ? -12.735 5.120 -6.174 1.00 74.88 90 GLU A C 1
ATOM 660 O O . GLU A 1 90 ? -12.827 4.108 -6.867 1.00 74.88 90 GLU A O 1
ATOM 665 N N . ILE A 1 91 ? -12.993 5.106 -4.864 1.00 67.19 91 ILE A N 1
ATOM 666 C CA . ILE A 1 91 ? -13.597 3.945 -4.210 1.00 67.19 91 ILE A CA 1
ATOM 667 C C . ILE A 1 91 ? -15.105 4.030 -4.470 1.00 67.19 91 ILE A C 1
ATOM 669 O O . ILE A 1 91 ? -15.729 4.975 -3.971 1.00 67.19 91 ILE A O 1
ATOM 673 N N . PRO A 1 92 ? -15.695 3.100 -5.250 1.00 60.47 92 PRO A N 1
ATOM 674 C CA . PRO A 1 92 ? -17.131 3.101 -5.478 1.00 60.47 92 PRO A CA 1
ATOM 675 C C . PRO A 1 92 ? -17.829 2.951 -4.124 1.00 60.47 92 PRO A C 1
ATOM 677 O O . PRO A 1 92 ? -17.536 2.022 -3.368 1.00 60.47 92 PRO A O 1
ATOM 680 N N . ARG A 1 93 ? -18.671 3.933 -3.796 1.00 54.34 93 ARG A N 1
ATOM 681 C CA . ARG A 1 93 ? -19.515 3.925 -2.598 1.00 54.34 93 ARG A CA 1
ATOM 682 C C . ARG A 1 93 ? -20.657 2.931 -2.726 1.00 54.34 93 ARG A C 1
ATOM 684 O O . ARG A 1 93 ? -21.170 2.779 -3.856 1.00 54.34 93 ARG A O 1
#